Protein AF-A0A2K5W910-F1 (afdb_monomer_lite)

Radius of gyration: 33.18 Å; chains: 1; bounding box: 86×16×109 Å

pLDDT: mean 76.28, std 14.78, range [38.97, 95.81]

InterPro domains:
  IPR027027 GOSR2/Membrin/Bos1 [PIRSF028865] (1-141)
  IPR060290 BOS1/GOSR2/MEM11, N-terminal domain [PF27021] (1-89)

Organism: Macaca fascicularis (NCBI:txid9541)

Structure (mmCIF, N/CA/C/O backbone):
data_AF-A0A2K5W910-F1
#
_entry.id   AF-A0A2K5W910-F1
#
loop_
_atom_site.group_PDB
_atom_site.id
_atom_site.type_symbol
_atom_site.label_atom_id
_atom_site.label_alt_id
_atom_site.label_comp_id
_atom_site.label_asym_id
_atom_site.label_entity_id
_atom_site.label_seq_id
_atom_site.pdbx_PDB_ins_code
_atom_site.Cartn_x
_atom_site.Cartn_y
_atom_site.Cartn_z
_atom_site.occupancy
_atom_site.B_iso_or_equiv
_atom_site.auth_seq_id
_atom_site.auth_comp_id
_atom_site.auth_asym_id
_atom_site.auth_atom_id
_atom_site.pdbx_PDB_model_num
ATOM 1 N N . MET A 1 1 ? -33.870 -5.795 20.622 1.00 41.94 1 MET A N 1
ATOM 2 C CA . MET A 1 1 ? -32.997 -4.698 20.150 1.00 41.94 1 MET A CA 1
ATOM 3 C C . MET A 1 1 ? -31.504 -5.061 20.059 1.00 41.94 1 MET A C 1
ATOM 5 O O . MET A 1 1 ? -30.766 -4.259 19.527 1.00 41.94 1 MET A O 1
ATOM 9 N N . GLY A 1 2 ? -31.031 -6.255 20.460 1.00 49.97 2 GLY A N 1
ATOM 10 C CA . GLY A 1 2 ? -29.587 -6.595 20.445 1.00 49.97 2 GLY A CA 1
ATOM 11 C C . GLY A 1 2 ? -29.021 -7.249 19.171 1.00 49.97 2 GLY A C 1
ATOM 12 O O . GLY A 1 2 ? -27.951 -7.836 19.225 1.00 49.97 2 GLY A O 1
ATOM 13 N N . ARG A 1 3 ? -29.737 -7.229 18.035 1.00 41.47 3 ARG A N 1
ATOM 14 C CA . ARG A 1 3 ? -29.293 -7.877 16.776 1.00 41.47 3 ARG A CA 1
ATOM 15 C C . ARG A 1 3 ? -29.015 -6.907 15.622 1.00 41.47 3 ARG A C 1
ATOM 17 O O . ARG A 1 3 ? -28.680 -7.366 14.537 1.00 41.47 3 ARG A O 1
ATOM 24 N N . LEU A 1 4 ? -29.158 -5.596 15.838 1.00 38.97 4 LEU A N 1
ATOM 25 C CA . LEU A 1 4 ? -28.918 -4.589 14.796 1.00 38.97 4 LEU A CA 1
ATOM 26 C C . LEU A 1 4 ? -27.498 -3.996 14.820 1.00 38.97 4 LEU A C 1
ATOM 28 O O . LEU A 1 4 ? -27.038 -3.549 13.780 1.00 38.97 4 LEU A O 1
ATOM 32 N N . GLU A 1 5 ? -26.774 -4.041 15.942 1.00 51.19 5 GLU A N 1
ATOM 33 C CA . GLU A 1 5 ? -25.420 -3.454 16.027 1.00 51.19 5 GLU A CA 1
ATOM 34 C C . GLU A 1 5 ? -24.320 -4.331 15.409 1.00 51.19 5 GLU A C 1
ATOM 36 O O . GLU A 1 5 ? -23.288 -3.823 14.978 1.00 51.19 5 GLU A O 1
ATOM 41 N N . THR A 1 6 ? -24.523 -5.648 15.311 1.00 51.66 6 THR A N 1
ATOM 42 C CA . THR A 1 6 ? -23.561 -6.560 14.664 1.00 51.66 6 THR A CA 1
ATOM 43 C C . THR A 1 6 ? -23.781 -6.696 13.159 1.00 51.66 6 THR A C 1
ATOM 45 O O . THR A 1 6 ? -22.839 -7.022 12.437 1.00 51.66 6 THR A O 1
ATOM 48 N N . ALA A 1 7 ? -24.995 -6.411 12.678 1.00 48.12 7 ALA A N 1
ATOM 49 C CA . ALA A 1 7 ? -25.348 -6.519 11.265 1.00 48.12 7 ALA A CA 1
ATOM 50 C C . ALA A 1 7 ? -24.586 -5.503 10.393 1.00 48.12 7 ALA A C 1
ATOM 52 O O . ALA A 1 7 ? -24.206 -5.835 9.273 1.00 48.12 7 ALA A O 1
ATOM 53 N N . ASP A 1 8 ? -24.295 -4.313 10.930 1.00 62.50 8 ASP A N 1
ATOM 54 C CA . ASP A 1 8 ? -23.497 -3.285 10.245 1.00 62.50 8 ASP A CA 1
ATOM 55 C C . ASP A 1 8 ? -21.980 -3.555 10.338 1.00 62.50 8 ASP A C 1
ATOM 57 O O . ASP A 1 8 ? -21.206 -3.261 9.434 1.00 62.50 8 ASP A O 1
ATOM 61 N N . LYS A 1 9 ? -21.521 -4.215 11.410 1.00 65.12 9 LYS A N 1
ATOM 62 C CA . LYS A 1 9 ? -20.103 -4.591 11.560 1.00 65.12 9 LYS A CA 1
ATOM 63 C C . LYS A 1 9 ? -19.703 -5.709 10.586 1.00 65.12 9 LYS A C 1
ATOM 65 O O . LYS A 1 9 ? -18.606 -5.672 10.029 1.00 65.12 9 LYS A O 1
ATOM 70 N N . GLN A 1 10 ? -20.589 -6.684 10.357 1.00 67.44 10 GLN A N 1
ATOM 71 C CA . GLN A 1 10 ? -20.355 -7.781 9.409 1.00 67.44 10 GLN A CA 1
ATOM 72 C C . GLN A 1 10 ? -20.394 -7.316 7.948 1.00 67.44 10 GLN A C 1
ATOM 74 O O . GLN A 1 10 ? -19.571 -7.763 7.152 1.00 67.44 10 GLN A O 1
ATOM 79 N N . SER A 1 11 ? -21.305 -6.404 7.591 1.00 76.00 11 SER A N 1
ATOM 80 C CA . SER A 1 11 ? -21.367 -5.839 6.237 1.00 76.00 11 SER A CA 1
ATOM 81 C C . SER A 1 11 ? -20.090 -5.064 5.894 1.00 76.00 11 SER A C 1
ATOM 83 O O . SER A 1 11 ? -19.533 -5.256 4.815 1.00 76.00 11 SER A O 1
ATOM 85 N N . VAL A 1 12 ? -19.566 -4.270 6.834 1.00 79.06 12 VAL A N 1
ATOM 86 C CA . VAL A 1 12 ? -18.310 -3.525 6.655 1.00 79.06 12 VAL A CA 1
ATOM 87 C C . VAL A 1 12 ? -17.120 -4.462 6.438 1.00 79.06 12 VAL A C 1
ATOM 89 O O . VAL A 1 12 ? -16.333 -4.228 5.527 1.00 79.06 12 VAL A O 1
ATOM 92 N N . GLN A 1 13 ? -17.006 -5.551 7.204 1.00 82.44 13 GLN A N 1
ATOM 93 C CA . GLN A 1 13 ? -15.919 -6.526 7.027 1.00 82.44 13 GLN A CA 1
ATOM 94 C C . GLN A 1 13 ? -15.958 -7.218 5.657 1.00 82.44 13 GLN A C 1
ATOM 96 O O . GLN A 1 13 ? -14.913 -7.465 5.058 1.00 82.44 13 GLN A O 1
ATOM 101 N N . ILE A 1 14 ? -17.151 -7.529 5.143 1.00 86.19 14 ILE A N 1
ATOM 102 C CA . ILE A 1 14 ? -17.306 -8.125 3.808 1.00 86.19 14 ILE A CA 1
ATOM 103 C C . ILE A 1 14 ? -16.811 -7.149 2.736 1.00 86.19 14 ILE A C 1
ATOM 105 O O . ILE A 1 14 ? -16.034 -7.543 1.869 1.00 86.19 14 ILE A O 1
ATOM 109 N N . VAL A 1 15 ? -17.201 -5.876 2.839 1.00 85.81 15 VAL A N 1
ATOM 110 C CA . VAL A 1 15 ? -16.770 -4.825 1.907 1.00 85.81 15 VAL A CA 1
ATOM 111 C C . VAL A 1 15 ? -15.258 -4.589 1.992 1.00 85.81 15 VAL A C 1
ATOM 113 O O . VAL A 1 15 ? -14.602 -4.474 0.962 1.00 85.81 15 VAL A O 1
ATOM 116 N N . GLU A 1 16 ? -14.667 -4.573 3.189 1.00 85.81 16 GLU A N 1
ATOM 117 C CA . GLU A 1 16 ? -13.209 -4.462 3.363 1.00 85.81 16 GLU A CA 1
ATOM 118 C C . GLU A 1 16 ? -12.461 -5.612 2.674 1.00 85.81 16 GLU A C 1
ATOM 120 O O . GLU A 1 16 ? -11.475 -5.375 1.974 1.00 85.81 16 GLU A O 1
ATOM 125 N N . ASN A 1 17 ? -12.948 -6.845 2.832 1.00 88.69 17 ASN A N 1
ATOM 126 C CA . ASN A 1 17 ? -12.360 -8.022 2.193 1.00 88.69 17 ASN A CA 1
ATOM 127 C C . ASN A 1 17 ? -12.495 -7.975 0.665 1.00 88.69 17 ASN A C 1
ATOM 129 O O . ASN A 1 17 ? -11.571 -8.364 -0.047 1.00 88.69 17 ASN A O 1
ATOM 133 N N . GLU A 1 18 ? -13.619 -7.476 0.151 1.00 91.31 18 GLU A N 1
ATOM 134 C CA . GLU A 1 18 ? -13.832 -7.292 -1.285 1.00 91.31 18 GLU A CA 1
ATOM 135 C C . GLU A 1 18 ? -12.895 -6.221 -1.864 1.00 91.31 18 GLU A C 1
ATOM 137 O O . GLU A 1 18 ? -12.265 -6.441 -2.903 1.00 91.31 18 GLU A O 1
ATOM 142 N N . ILE A 1 19 ? -12.732 -5.091 -1.166 1.00 90.94 19 ILE A N 1
ATOM 143 C CA . ILE A 1 19 ? -11.785 -4.037 -1.553 1.00 90.94 19 ILE A CA 1
ATOM 144 C C . ILE A 1 19 ? -10.353 -4.581 -1.527 1.00 90.94 19 ILE A C 1
ATOM 146 O O . ILE A 1 19 ? -9.607 -4.348 -2.477 1.00 90.94 19 ILE A O 1
ATOM 150 N N . GLN A 1 20 ? -9.974 -5.343 -0.496 1.00 91.69 20 GLN A N 1
ATOM 151 C CA . GLN A 1 20 ? -8.650 -5.966 -0.416 1.00 91.69 20 GLN A CA 1
ATOM 152 C C . GLN A 1 20 ? -8.413 -6.927 -1.589 1.00 91.69 20 GLN A C 1
ATOM 154 O O . GLN A 1 20 ? -7.401 -6.814 -2.279 1.00 91.69 20 GLN A O 1
ATOM 159 N N . ALA A 1 21 ? -9.374 -7.806 -1.884 1.00 93.88 21 ALA A N 1
ATOM 160 C CA . ALA A 1 21 ? -9.283 -8.727 -3.014 1.00 93.88 21 ALA A CA 1
ATOM 161 C C . ALA A 1 21 ? -9.178 -7.989 -4.360 1.00 93.88 21 ALA A C 1
ATOM 163 O O . ALA A 1 21 ? -8.449 -8.421 -5.256 1.00 93.88 21 ALA A O 1
ATOM 164 N N . SER A 1 22 ? -9.878 -6.862 -4.511 1.00 94.75 22 SER A N 1
ATOM 165 C CA . SER A 1 22 ? -9.782 -6.002 -5.693 1.00 94.75 22 SER A CA 1
ATOM 166 C C . SER A 1 22 ? -8.393 -5.364 -5.821 1.00 94.75 22 SER A C 1
ATOM 168 O O . SER A 1 22 ? -7.790 -5.422 -6.894 1.00 94.75 22 SER A O 1
ATOM 170 N N . ILE A 1 23 ? -7.838 -4.832 -4.725 1.00 92.69 23 ILE A N 1
ATOM 171 C CA . ILE A 1 23 ? -6.473 -4.282 -4.682 1.00 92.69 23 ILE A CA 1
ATOM 172 C C . ILE A 1 23 ? -5.450 -5.349 -5.083 1.00 92.69 23 ILE A C 1
ATOM 174 O O . ILE A 1 23 ? -4.612 -5.088 -5.947 1.00 92.69 23 ILE A O 1
ATOM 178 N N . ASP A 1 24 ? -5.555 -6.563 -4.541 1.00 93.81 24 ASP A N 1
ATOM 179 C CA . ASP A 1 24 ? -4.634 -7.664 -4.842 1.00 93.81 24 ASP A CA 1
ATOM 180 C C . ASP A 1 24 ? -4.712 -8.081 -6.323 1.00 93.81 24 ASP A C 1
ATOM 182 O O . ASP A 1 24 ? -3.690 -8.290 -6.988 1.00 93.81 24 ASP A O 1
ATOM 186 N N . GLN A 1 25 ? -5.925 -8.136 -6.887 1.00 95.81 25 GLN A N 1
ATOM 187 C CA . GLN A 1 25 ? -6.121 -8.386 -8.317 1.00 95.81 25 GLN A CA 1
ATOM 188 C C . GLN A 1 25 ? -5.513 -7.285 -9.186 1.00 95.81 25 GLN A C 1
ATOM 190 O O . GLN A 1 25 ? -4.900 -7.587 -10.216 1.00 95.81 25 GLN A O 1
ATOM 195 N N . ILE A 1 26 ? -5.689 -6.016 -8.807 1.00 93.94 26 ILE A N 1
ATOM 196 C CA . ILE A 1 26 ? -5.087 -4.889 -9.520 1.00 93.94 26 ILE A CA 1
ATOM 197 C C . ILE A 1 26 ? -3.567 -5.020 -9.464 1.00 93.94 26 ILE A C 1
ATOM 199 O O . ILE A 1 26 ? -2.936 -4.949 -10.515 1.00 93.94 26 ILE A O 1
ATOM 203 N N . PHE A 1 27 ? -2.990 -5.301 -8.294 1.00 92.62 27 PHE A N 1
ATOM 204 C CA . PHE A 1 27 ? -1.547 -5.450 -8.108 1.00 92.62 27 PHE A CA 1
ATOM 205 C C . PHE A 1 27 ? -0.958 -6.544 -9.010 1.00 92.62 27 PHE A C 1
ATOM 207 O O . PHE A 1 27 ? 0.005 -6.296 -9.736 1.00 92.62 27 PHE A O 1
ATOM 214 N N . SER A 1 28 ? -1.596 -7.719 -9.058 1.00 94.00 28 SER A N 1
ATOM 215 C CA . SER A 1 28 ? -1.186 -8.827 -9.933 1.00 94.00 28 SER A CA 1
ATOM 216 C C . SER A 1 28 ? -1.224 -8.449 -11.423 1.00 94.00 28 SER A C 1
ATOM 218 O O . SER A 1 28 ? -0.304 -8.755 -12.191 1.00 94.00 28 SER A O 1
ATOM 220 N N . ARG A 1 29 ? -2.267 -7.728 -11.858 1.00 94.12 29 ARG A N 1
ATOM 221 C CA . ARG A 1 29 ? -2.364 -7.224 -13.241 1.00 94.12 29 ARG A CA 1
ATOM 222 C C . ARG A 1 29 ? -1.278 -6.193 -13.539 1.00 94.12 29 ARG A C 1
ATOM 224 O O . ARG A 1 29 ? -0.746 -6.181 -14.647 1.00 94.12 29 ARG A O 1
ATOM 231 N N . LEU A 1 30 ? -0.955 -5.349 -12.566 1.00 92.62 30 LEU A N 1
ATOM 232 C CA . LEU A 1 30 ? 0.030 -4.278 -12.673 1.00 92.62 30 LEU A CA 1
ATOM 233 C C . LEU A 1 30 ? 1.455 -4.827 -12.783 1.00 92.62 30 LEU A C 1
ATOM 235 O O . LEU A 1 30 ? 2.230 -4.355 -13.611 1.00 92.62 30 LEU A O 1
ATOM 239 N N . GLU A 1 31 ? 1.772 -5.882 -12.035 1.00 91.31 31 GLU A N 1
ATOM 240 C CA . GLU A 1 31 ? 3.039 -6.609 -12.143 1.00 91.31 31 GLU A CA 1
ATOM 241 C C . GLU A 1 31 ? 3.209 -7.223 -13.542 1.00 91.31 31 GLU A C 1
ATOM 243 O O . GLU A 1 31 ? 4.245 -7.068 -14.195 1.00 91.31 31 GLU A O 1
ATOM 248 N N . ARG A 1 32 ? 2.144 -7.830 -14.081 1.00 93.12 32 ARG A N 1
ATOM 249 C CA . ARG A 1 32 ? 2.148 -8.324 -15.464 1.00 93.12 32 ARG A CA 1
ATOM 250 C C . ARG A 1 32 ? 2.285 -7.190 -16.486 1.00 93.12 32 ARG A C 1
ATOM 252 O O . ARG A 1 32 ? 2.984 -7.351 -17.489 1.00 93.12 32 ARG A O 1
ATOM 259 N N . LEU A 1 33 ? 1.636 -6.050 -16.248 1.00 92.62 33 LEU A N 1
ATOM 260 C CA . LEU A 1 33 ? 1.711 -4.874 -17.115 1.00 92.62 33 LEU A CA 1
ATOM 261 C C . LEU A 1 33 ? 3.111 -4.245 -17.116 1.00 92.62 33 LEU A C 1
ATOM 263 O O . LEU A 1 33 ? 3.576 -3.821 -18.170 1.00 92.62 33 LEU A O 1
ATOM 267 N N . GLU A 1 34 ? 3.814 -4.236 -15.982 1.00 91.44 34 GLU A N 1
ATOM 268 C CA . GLU A 1 34 ? 5.206 -3.782 -15.893 1.00 91.44 34 GLU A CA 1
ATOM 269 C C . GLU A 1 34 ? 6.127 -4.619 -16.789 1.00 91.44 34 GLU A C 1
ATOM 271 O O . GLU A 1 34 ? 6.938 -4.072 -17.546 1.00 91.44 34 GLU A O 1
ATOM 276 N N . ILE A 1 35 ? 5.959 -5.945 -16.769 1.00 92.44 35 ILE A N 1
ATOM 277 C CA . ILE A 1 35 ? 6.709 -6.847 -17.649 1.00 92.44 35 ILE A CA 1
ATOM 278 C C . ILE A 1 35 ? 6.427 -6.503 -19.113 1.00 92.44 35 ILE A C 1
ATOM 280 O O . ILE A 1 35 ? 7.370 -6.355 -19.891 1.00 92.44 35 ILE A O 1
ATOM 284 N N . LEU A 1 36 ? 5.160 -6.330 -19.499 1.00 91.25 36 LEU A N 1
ATOM 285 C CA . LEU A 1 36 ? 4.784 -5.983 -20.874 1.00 91.25 36 LEU A CA 1
ATOM 286 C C . LEU A 1 36 ? 5.318 -4.607 -21.297 1.00 91.25 36 LEU A C 1
ATOM 288 O O . LEU A 1 36 ? 5.859 -4.478 -22.392 1.00 91.25 36 LEU A O 1
ATOM 292 N N . SER A 1 37 ? 5.260 -3.608 -20.414 1.00 90.19 37 SER A N 1
ATOM 293 C CA . SER A 1 37 ? 5.798 -2.266 -20.663 1.00 90.19 37 SER A CA 1
ATOM 294 C C . SER A 1 37 ? 7.302 -2.300 -20.956 1.00 90.19 37 SER A C 1
ATOM 296 O O . SER A 1 37 ? 7.784 -1.583 -21.834 1.00 90.19 37 SER A O 1
ATOM 298 N N . SER A 1 38 ? 8.054 -3.196 -20.308 1.00 85.81 38 SER A N 1
ATOM 299 C CA . SER A 1 38 ? 9.487 -3.372 -20.586 1.00 85.81 38 SER A CA 1
ATOM 300 C C . SER A 1 38 ? 9.787 -3.917 -21.992 1.00 85.81 38 SER A C 1
ATOM 302 O O . SER A 1 38 ? 10.888 -3.703 -22.509 1.00 85.81 38 SER A O 1
ATOM 304 N N . LYS A 1 39 ? 8.815 -4.602 -22.611 1.00 90.81 39 LYS A N 1
ATOM 305 C CA . LYS A 1 39 ? 8.912 -5.195 -23.953 1.00 90.81 39 LYS A CA 1
ATOM 306 C C . LYS A 1 39 ? 8.500 -4.230 -25.067 1.00 90.81 39 LYS A C 1
ATOM 308 O O . LYS A 1 39 ? 8.651 -4.575 -26.236 1.00 90.81 39 LYS A O 1
ATOM 313 N N . GLU A 1 40 ? 7.994 -3.043 -24.738 1.00 84.81 40 GLU A N 1
ATOM 314 C CA . GLU A 1 40 ? 7.602 -2.059 -25.745 1.00 84.81 40 GLU A CA 1
ATOM 315 C C . GLU A 1 40 ? 8.801 -1.446 -26.490 1.00 84.81 40 GLU A C 1
ATOM 317 O O . GLU A 1 40 ? 9.905 -1.331 -25.938 1.00 84.81 40 GLU A O 1
ATOM 322 N N . PRO A 1 41 ? 8.594 -0.994 -27.743 1.00 85.31 41 PRO A N 1
ATOM 323 C CA . PRO A 1 41 ? 9.626 -0.302 -28.498 1.00 85.31 41 PRO A CA 1
ATOM 324 C C . PRO A 1 41 ? 10.064 1.001 -27.794 1.00 85.31 41 PRO A C 1
ATOM 326 O O . PRO A 1 41 ? 9.266 1.639 -27.097 1.00 85.31 41 PRO A O 1
ATOM 329 N N . PRO A 1 42 ? 11.329 1.438 -27.970 1.00 81.50 42 PRO A N 1
ATOM 330 C CA . PRO A 1 42 ? 11.934 2.511 -27.172 1.00 81.50 42 PRO A CA 1
ATOM 331 C C . PRO A 1 42 ? 11.160 3.835 -27.161 1.00 81.50 42 PRO A C 1
ATOM 333 O O . PRO A 1 42 ? 11.183 4.542 -26.159 1.00 81.50 42 PRO A O 1
ATOM 336 N N . ASN A 1 43 ? 10.464 4.141 -28.255 1.00 88.25 43 ASN A N 1
ATOM 337 C CA . ASN A 1 43 ? 9.665 5.349 -28.451 1.00 88.25 43 ASN A CA 1
ATOM 338 C C . ASN A 1 43 ? 8.378 5.402 -27.606 1.00 88.25 43 ASN A C 1
ATOM 340 O O . ASN A 1 43 ? 7.923 6.495 -27.285 1.00 88.25 43 ASN A O 1
ATOM 344 N N . LYS A 1 44 ? 7.792 4.256 -27.233 1.00 88.94 44 LYS A N 1
ATOM 345 C CA . LYS A 1 44 ? 6.563 4.181 -26.412 1.00 88.94 44 LYS A CA 1
ATOM 346 C C . LYS A 1 44 ? 6.831 3.752 -24.972 1.00 88.94 44 LYS A C 1
ATOM 348 O O . LYS A 1 44 ? 6.149 4.197 -24.049 1.00 88.94 44 LYS A O 1
ATOM 353 N N . ARG A 1 45 ? 7.912 2.994 -24.774 1.00 91.00 45 ARG A N 1
ATOM 354 C CA . ARG A 1 45 ? 8.330 2.424 -23.491 1.00 91.00 45 ARG A CA 1
ATOM 355 C C . ARG A 1 45 ? 8.399 3.433 -22.345 1.00 91.00 45 ARG A C 1
ATOM 357 O O . ARG A 1 45 ? 8.005 3.102 -21.233 1.00 91.00 45 ARG A O 1
ATOM 364 N N . GLN A 1 46 ? 8.878 4.656 -22.584 1.00 89.25 46 GLN A N 1
ATOM 365 C CA . GLN A 1 46 ? 8.966 5.659 -21.516 1.00 89.25 46 GLN A CA 1
ATOM 366 C C . GLN A 1 46 ? 7.589 6.143 -21.044 1.00 89.25 46 GLN A C 1
ATOM 368 O O . GLN A 1 46 ? 7.373 6.280 -19.843 1.00 89.25 46 GLN A O 1
ATOM 373 N N . ASN A 1 47 ? 6.642 6.346 -21.963 1.00 91.56 47 ASN A N 1
ATOM 374 C CA . ASN A 1 47 ? 5.278 6.728 -21.605 1.00 91.56 47 ASN A CA 1
ATOM 375 C C . ASN A 1 47 ? 4.542 5.576 -20.903 1.00 91.56 47 ASN A C 1
ATOM 377 O O . ASN A 1 47 ? 3.911 5.798 -19.873 1.00 91.56 47 ASN A O 1
ATOM 381 N N . ALA A 1 48 ? 4.683 4.346 -21.409 1.00 90.69 48 ALA A N 1
ATOM 382 C CA . ALA A 1 48 ? 4.108 3.161 -20.777 1.00 90.69 48 ALA A CA 1
ATOM 383 C C . ALA A 1 48 ? 4.621 2.980 -19.341 1.00 90.69 48 ALA A C 1
ATOM 385 O O . ALA A 1 48 ? 3.825 2.771 -18.428 1.00 90.69 48 ALA A O 1
ATOM 386 N N . LYS A 1 49 ? 5.932 3.148 -19.126 1.00 90.44 49 LYS A N 1
ATOM 387 C CA . LYS A 1 49 ? 6.538 3.055 -17.797 1.00 90.44 49 LYS A CA 1
ATOM 388 C C . LYS A 1 49 ? 6.012 4.128 -16.842 1.00 90.44 49 LYS A C 1
ATOM 390 O O . LYS A 1 49 ? 5.630 3.788 -15.732 1.00 90.44 49 LYS A O 1
ATOM 395 N N . LEU A 1 50 ? 5.904 5.382 -17.289 1.00 92.31 50 LEU A N 1
ATOM 396 C CA . LEU A 1 50 ? 5.346 6.465 -16.471 1.00 92.31 50 LEU A CA 1
ATOM 397 C C . LEU A 1 50 ? 3.911 6.159 -16.011 1.00 92.31 50 LEU A C 1
ATOM 399 O O . LEU A 1 50 ? 3.567 6.390 -14.858 1.00 92.31 50 LEU A O 1
ATOM 403 N N . ARG A 1 51 ? 3.072 5.609 -16.899 1.00 93.44 51 ARG A N 1
ATOM 404 C CA . ARG A 1 51 ? 1.688 5.241 -16.555 1.00 93.44 51 ARG A CA 1
ATOM 405 C C . ARG A 1 51 ? 1.630 4.056 -15.593 1.00 93.44 51 ARG A C 1
ATOM 407 O O . ARG A 1 51 ? 0.790 4.052 -14.701 1.00 93.44 51 ARG A O 1
ATOM 414 N N . VAL A 1 52 ? 2.517 3.073 -15.756 1.00 93.75 52 VAL A N 1
ATOM 415 C CA . VAL A 1 52 ? 2.658 1.956 -14.810 1.00 93.75 52 VAL A CA 1
ATOM 416 C C . VAL A 1 52 ? 3.094 2.467 -13.438 1.00 93.75 52 VAL A C 1
ATOM 418 O O . VAL A 1 52 ? 2.501 2.075 -12.439 1.00 93.75 52 VAL A O 1
ATOM 421 N N . ASP A 1 53 ? 4.074 3.367 -13.382 1.00 91.94 53 ASP A N 1
ATOM 422 C CA . ASP A 1 53 ? 4.568 3.939 -12.129 1.00 91.94 53 A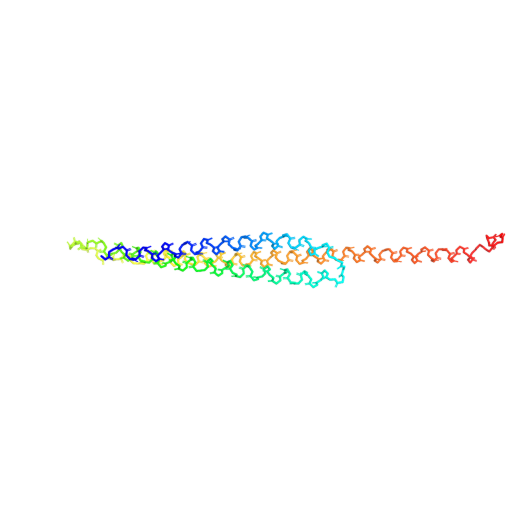SP A CA 1
ATOM 423 C C . ASP A 1 53 ? 3.483 4.778 -11.424 1.00 91.94 53 ASP A C 1
ATOM 425 O O . ASP A 1 53 ? 3.304 4.644 -10.215 1.00 91.94 53 ASP A O 1
ATOM 429 N N . GLN A 1 54 ? 2.679 5.547 -12.170 1.00 92.88 54 GLN A N 1
ATOM 430 C CA . GLN A 1 54 ? 1.516 6.250 -11.611 1.00 92.88 54 GLN A CA 1
ATOM 431 C C . GLN A 1 54 ? 0.496 5.276 -11.010 1.00 92.88 54 GLN A C 1
ATOM 433 O O . GLN A 1 54 ? 0.067 5.448 -9.874 1.00 92.88 54 GLN A O 1
ATOM 438 N N . LEU A 1 55 ? 0.138 4.218 -11.743 1.00 92.81 55 LEU A N 1
ATOM 439 C CA . LEU A 1 55 ? -0.817 3.229 -11.243 1.00 92.81 55 LEU A CA 1
ATOM 440 C C . LEU A 1 55 ? -0.291 2.509 -9.992 1.00 92.81 55 LEU A C 1
ATOM 442 O O . LEU A 1 55 ? -1.074 2.193 -9.100 1.00 92.81 55 LEU A O 1
ATOM 446 N N . LYS A 1 56 ? 1.024 2.264 -9.889 1.00 91.88 56 LYS A N 1
ATOM 447 C CA . LYS A 1 56 ? 1.634 1.713 -8.666 1.00 91.88 56 LYS A CA 1
ATOM 448 C C . LYS A 1 56 ? 1.437 2.633 -7.474 1.00 91.88 56 LYS A C 1
ATOM 450 O O . LYS A 1 56 ? 1.066 2.154 -6.406 1.00 91.88 56 LYS A O 1
ATOM 455 N N . TYR A 1 57 ? 1.682 3.924 -7.670 1.00 92.81 57 TYR A N 1
ATOM 456 C CA . TYR A 1 57 ? 1.491 4.927 -6.632 1.00 92.81 57 TYR A CA 1
ATOM 457 C C . TYR A 1 57 ? 0.034 4.958 -6.152 1.00 92.81 57 TYR A C 1
ATOM 459 O O . TYR A 1 57 ? -0.225 4.861 -4.953 1.00 92.81 57 TYR A O 1
ATOM 467 N N . ASP A 1 58 ? -0.921 4.992 -7.083 1.00 92.25 58 ASP A N 1
ATOM 468 C CA . ASP A 1 58 ? -2.348 5.046 -6.755 1.00 92.25 58 ASP A CA 1
ATOM 469 C C . ASP A 1 58 ? -2.793 3.806 -5.959 1.00 92.25 58 ASP A C 1
ATOM 471 O O . ASP A 1 58 ? -3.483 3.920 -4.945 1.00 92.25 58 ASP A O 1
ATOM 475 N N . VAL A 1 59 ? -2.350 2.610 -6.364 1.00 92.31 59 VAL A N 1
ATOM 476 C CA . VAL A 1 59 ? -2.680 1.350 -5.676 1.00 92.31 59 VAL A CA 1
ATOM 477 C C . VAL A 1 59 ? -2.054 1.283 -4.282 1.00 92.31 59 VAL A C 1
ATOM 479 O O . VAL A 1 59 ? -2.721 0.874 -3.332 1.00 92.31 59 VAL A O 1
ATOM 482 N N . GLN A 1 60 ? -0.807 1.735 -4.122 1.00 91.88 60 GLN A N 1
ATOM 483 C CA . GLN A 1 60 ? -0.172 1.851 -2.804 1.00 91.88 60 GLN A CA 1
ATOM 484 C C . GLN A 1 60 ? -0.930 2.822 -1.891 1.00 91.88 60 GLN A C 1
ATOM 486 O O . GLN A 1 60 ? -1.089 2.563 -0.691 1.00 91.88 60 GLN A O 1
ATOM 491 N N . HIS A 1 61 ? -1.439 3.920 -2.453 1.00 90.88 61 HIS A N 1
ATOM 492 C CA . HIS A 1 61 ? -2.222 4.891 -1.704 1.00 90.88 61 HIS A CA 1
ATOM 493 C C . HIS A 1 61 ? -3.578 4.315 -1.273 1.00 90.88 61 HIS A C 1
ATOM 495 O O . HIS A 1 61 ? -3.958 4.450 -0.109 1.00 90.88 61 HIS A O 1
ATOM 501 N N . LEU A 1 62 ? -4.262 3.585 -2.160 1.00 87.81 62 LEU A N 1
ATOM 502 C CA . LEU A 1 62 ? -5.495 2.860 -1.832 1.00 87.81 62 LEU A CA 1
ATOM 503 C C . LEU A 1 62 ? -5.276 1.820 -0.727 1.00 87.81 62 LEU A C 1
ATOM 505 O O . LEU A 1 62 ? -6.079 1.730 0.202 1.00 87.81 62 LEU A O 1
ATOM 509 N N . GLN A 1 63 ? -4.170 1.078 -0.779 1.00 89.88 63 GLN A N 1
ATOM 510 C CA . GLN A 1 63 ? -3.850 0.077 0.236 1.00 89.88 63 GLN A CA 1
ATOM 511 C C . GLN A 1 63 ? -3.566 0.711 1.603 1.00 89.88 63 GLN A C 1
ATOM 513 O O . GLN A 1 63 ? -4.044 0.229 2.631 1.00 89.88 63 GLN A O 1
ATOM 518 N N . THR A 1 64 ? -2.861 1.843 1.620 1.00 86.00 64 THR A N 1
ATOM 519 C CA . THR A 1 64 ? -2.652 2.632 2.842 1.00 86.00 64 THR A CA 1
ATOM 520 C C . THR A 1 64 ? -3.972 3.181 3.392 1.00 86.00 64 THR A C 1
ATOM 522 O O . THR A 1 64 ? -4.222 3.109 4.596 1.00 86.00 64 THR A O 1
ATOM 525 N N . ALA A 1 65 ? -4.852 3.689 2.525 1.00 81.75 65 ALA A N 1
ATOM 526 C CA . ALA A 1 65 ? -6.161 4.200 2.921 1.00 81.75 65 ALA A CA 1
ATOM 527 C C . ALA A 1 65 ? -7.046 3.107 3.547 1.00 81.75 65 ALA A C 1
ATOM 529 O O . ALA A 1 65 ? -7.645 3.341 4.601 1.00 81.75 65 ALA A O 1
ATOM 530 N N . LEU A 1 66 ? -7.073 1.905 2.957 1.00 85.06 66 LEU A N 1
ATOM 531 C CA . LEU A 1 66 ? -7.792 0.753 3.506 1.00 85.06 66 LEU A CA 1
ATOM 532 C C . LEU A 1 66 ? -7.239 0.349 4.880 1.00 85.06 66 LEU A C 1
ATOM 534 O O . LEU A 1 66 ? -8.005 0.189 5.829 1.00 85.06 66 LEU A O 1
ATOM 538 N N . ARG A 1 67 ? -5.911 0.271 5.022 1.00 85.81 67 ARG A N 1
ATOM 539 C CA . ARG A 1 67 ? -5.259 -0.055 6.300 1.00 85.81 67 ARG A CA 1
ATOM 540 C C . ARG A 1 67 ? -5.597 0.958 7.396 1.00 85.81 67 ARG A C 1
ATOM 542 O O . ARG A 1 67 ? -5.898 0.576 8.525 1.00 85.81 67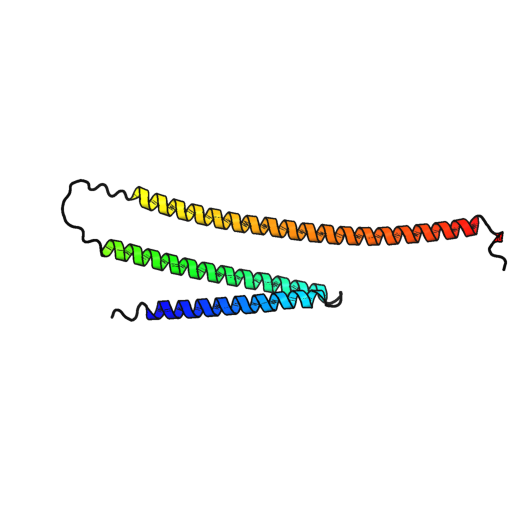 ARG A O 1
ATOM 549 N N . ASN A 1 68 ? -5.611 2.247 7.062 1.00 82.25 68 ASN A N 1
ATOM 550 C CA . ASN A 1 68 ? -6.007 3.308 7.989 1.00 82.25 68 ASN A CA 1
ATOM 551 C C . ASN A 1 68 ? -7.477 3.194 8.408 1.00 82.25 68 ASN A C 1
ATOM 553 O O . ASN A 1 68 ? -7.814 3.424 9.573 1.00 82.25 68 ASN A O 1
ATOM 557 N N . PHE A 1 69 ? -8.359 2.831 7.477 1.00 83.31 69 PHE A N 1
ATOM 558 C CA . PHE A 1 69 ? -9.769 2.605 7.774 1.00 83.31 69 PHE A CA 1
ATOM 559 C C . PHE A 1 69 ? -9.957 1.423 8.737 1.00 83.31 69 PHE A C 1
ATOM 561 O O . PHE A 1 69 ? -10.588 1.589 9.785 1.00 83.31 69 PHE A O 1
ATOM 568 N N . GLN A 1 70 ? -9.319 0.286 8.445 1.00 84.31 70 GLN A N 1
ATOM 569 C CA . GLN A 1 70 ? -9.314 -0.901 9.305 1.00 84.31 70 GLN A CA 1
ATOM 570 C C . GLN A 1 70 ? -8.772 -0.576 10.701 1.00 84.31 70 GLN A C 1
ATOM 572 O O . GLN A 1 70 ? -9.369 -0.955 11.710 1.00 84.31 70 GLN A O 1
ATOM 577 N N . HIS A 1 71 ? -7.680 0.190 10.786 1.00 81.75 71 HIS A N 1
ATOM 578 C CA . HIS A 1 71 ? -7.108 0.581 12.070 1.00 81.75 71 HIS A CA 1
ATOM 579 C C . HIS A 1 71 ? -8.076 1.440 12.895 1.00 81.75 71 HIS A C 1
ATOM 581 O O . HIS A 1 71 ? -8.312 1.136 14.066 1.00 81.75 71 HIS A O 1
ATOM 587 N N . ARG A 1 72 ? -8.705 2.458 12.290 1.00 78.94 72 ARG A N 1
ATOM 588 C CA . ARG A 1 72 ? -9.722 3.290 12.963 1.00 78.94 72 ARG A CA 1
ATOM 589 C C . ARG A 1 72 ? -10.930 2.469 13.412 1.00 78.94 72 ARG A C 1
ATOM 591 O O . ARG A 1 72 ? -11.472 2.729 14.485 1.00 78.94 72 ARG A O 1
ATOM 598 N N . ARG A 1 73 ? -11.352 1.482 12.615 1.00 83.19 73 ARG A N 1
ATOM 599 C CA . ARG A 1 73 ? -12.431 0.548 12.969 1.00 83.19 73 ARG A CA 1
ATOM 600 C C . ARG A 1 73 ? -12.058 -0.266 14.209 1.00 83.19 73 ARG A C 1
ATOM 602 O O . ARG A 1 73 ? -12.806 -0.250 15.181 1.00 83.19 73 ARG A O 1
ATOM 609 N N . HIS A 1 74 ? -10.882 -0.890 14.216 1.00 79.88 74 HIS A N 1
ATOM 610 C CA . HIS A 1 74 ? -10.396 -1.667 15.357 1.00 79.88 74 HIS A CA 1
ATOM 611 C C . HIS A 1 74 ? -10.182 -0.821 16.614 1.00 79.88 74 HIS A C 1
ATOM 613 O O . HIS A 1 74 ? -10.513 -1.276 17.706 1.00 79.88 74 HIS A O 1
ATOM 619 N N . ALA A 1 75 ? -9.683 0.409 16.475 1.00 79.50 75 ALA A N 1
ATOM 620 C CA . ALA A 1 75 ? -9.521 1.329 17.598 1.00 79.50 75 ALA A CA 1
ATOM 621 C C . ALA A 1 75 ? -10.874 1.669 18.246 1.00 79.50 75 ALA A C 1
ATOM 623 O O . ALA A 1 75 ? -10.997 1.623 19.468 1.00 79.50 75 ALA A O 1
ATOM 624 N N . ARG A 1 76 ? -11.914 1.923 17.437 1.00 80.62 76 ARG A N 1
ATOM 625 C CA . ARG A 1 76 ? -13.283 2.122 17.942 1.00 80.62 76 ARG A CA 1
ATOM 626 C C . ARG A 1 76 ? -13.835 0.871 18.624 1.00 80.62 76 ARG A C 1
ATOM 628 O O . ARG A 1 76 ? -14.360 0.972 19.724 1.00 80.62 76 ARG A O 1
ATOM 635 N N . GLU A 1 77 ? -13.650 -0.310 18.035 1.00 80.94 77 GLU A N 1
ATOM 636 C CA . GLU A 1 77 ? -14.077 -1.579 18.652 1.00 80.94 77 GLU A CA 1
ATOM 637 C C . GLU A 1 77 ? -13.349 -1.888 19.968 1.00 80.94 77 GLU A C 1
ATOM 639 O O . GLU A 1 77 ? -13.904 -2.542 20.850 1.00 80.94 77 GLU A O 1
ATOM 644 N N . GLN A 1 78 ? -12.087 -1.481 20.104 1.00 78.12 78 GLN A N 1
ATOM 645 C CA . GLN A 1 78 ? -11.344 -1.611 21.357 1.00 78.12 78 GLN A CA 1
ATOM 646 C C . GLN A 1 78 ? -11.861 -0.631 22.410 1.00 78.12 78 GLN A C 1
ATOM 648 O O . GLN A 1 78 ? -12.052 -1.035 23.551 1.00 78.12 78 GLN A O 1
ATOM 653 N N . GLN A 1 79 ? -12.146 0.617 22.029 1.00 77.75 79 GLN A N 1
ATOM 654 C CA . GLN A 1 79 ? -12.741 1.608 22.931 1.00 77.75 79 GLN A CA 1
ATOM 655 C C . GLN A 1 79 ? -14.137 1.192 23.406 1.00 77.75 79 GLN A C 1
ATOM 657 O O . GLN A 1 79 ? -14.437 1.319 24.590 1.00 77.75 79 GLN A O 1
ATOM 662 N N . GLU A 1 80 ? -14.979 0.666 22.512 1.00 78.88 80 GLU A N 1
ATOM 663 C CA . GLU A 1 80 ? -16.300 0.133 22.866 1.00 78.88 80 GLU A CA 1
ATOM 664 C C . GLU A 1 80 ? -16.183 -1.035 23.847 1.00 78.88 80 GLU A C 1
ATOM 666 O O . GLU A 1 80 ? -16.829 -1.009 24.891 1.00 78.88 80 GLU A O 1
ATOM 671 N N . ARG A 1 81 ? -15.293 -2.001 23.583 1.00 78.88 81 ARG A N 1
ATOM 672 C CA . ARG A 1 81 ? -15.052 -3.121 24.507 1.00 78.88 81 ARG A CA 1
ATOM 673 C C . ARG A 1 81 ? -14.532 -2.668 25.865 1.00 78.88 81 ARG A C 1
ATOM 675 O O . ARG A 1 81 ? -15.050 -3.108 26.881 1.00 78.88 81 ARG A O 1
ATOM 682 N N . GLN A 1 82 ? -13.561 -1.757 25.899 1.00 76.94 82 GLN A N 1
ATOM 683 C CA . GLN A 1 82 ? -13.057 -1.195 27.157 1.00 76.94 82 GLN A CA 1
ATOM 684 C C . GLN A 1 82 ? -14.167 -0.482 27.932 1.00 76.94 82 GLN A C 1
ATOM 686 O O . GLN A 1 82 ? -14.266 -0.608 29.151 1.00 76.94 82 GLN A O 1
ATOM 691 N N . ARG A 1 83 ? -15.036 0.250 27.228 1.00 79.19 83 ARG A N 1
ATOM 692 C CA . ARG A 1 83 ? -16.190 0.911 27.836 1.00 79.19 83 ARG A CA 1
ATOM 693 C C . ARG A 1 83 ? -17.175 -0.106 28.416 1.00 79.19 83 ARG A C 1
ATOM 695 O O . ARG A 1 83 ? -17.635 0.089 29.537 1.00 79.19 83 ARG A O 1
ATOM 702 N N . GLU A 1 84 ? -17.489 -1.171 27.685 1.00 76.00 84 GLU A N 1
ATOM 703 C CA . GLU A 1 84 ? -18.355 -2.259 28.155 1.00 76.00 84 GLU A CA 1
ATOM 704 C C . GLU A 1 84 ? -17.757 -2.993 29.363 1.00 76.00 84 GLU A C 1
ATOM 706 O O . GLU A 1 84 ? -18.468 -3.242 30.334 1.00 76.00 84 GLU A O 1
ATOM 711 N N . GLU A 1 85 ? -16.451 -3.265 29.365 1.00 76.31 85 GLU A N 1
ATOM 712 C CA . GLU A 1 85 ? -15.747 -3.873 30.500 1.00 76.31 85 GLU A CA 1
ATOM 713 C C . GLU A 1 85 ? -15.843 -2.996 31.756 1.00 76.31 85 GLU A C 1
ATOM 715 O O . GLU A 1 85 ? -16.198 -3.490 32.830 1.00 76.31 85 GLU A O 1
ATOM 720 N N . LEU A 1 86 ? -15.625 -1.683 31.620 1.00 69.44 86 LEU A N 1
ATOM 721 C CA . LEU A 1 86 ? -15.774 -0.720 32.717 1.00 69.44 86 LEU A CA 1
ATOM 722 C C . LEU A 1 86 ? -17.219 -0.620 33.226 1.00 69.44 86 LEU A C 1
ATOM 724 O O . LEU A 1 86 ? -17.427 -0.466 34.427 1.00 69.44 86 LEU A O 1
ATOM 728 N N . LEU A 1 87 ? -18.208 -0.724 32.334 1.00 65.31 87 LEU A N 1
ATOM 729 C CA . LEU A 1 87 ? -19.635 -0.712 32.682 1.00 65.31 87 LEU A CA 1
ATOM 730 C C . LEU A 1 87 ? -20.098 -2.028 33.332 1.00 65.31 87 LEU A C 1
ATOM 732 O O . LEU A 1 87 ? -21.005 -2.008 34.160 1.00 65.31 87 LEU A O 1
ATOM 736 N N . SER A 1 88 ? -19.486 -3.163 32.979 1.00 64.31 88 SER A N 1
ATOM 737 C CA . SER A 1 88 ? -19.809 -4.489 33.530 1.00 64.31 88 SER A CA 1
ATOM 738 C C . SER A 1 88 ? -19.221 -4.734 34.925 1.00 64.31 88 SER A C 1
ATOM 740 O O . SER A 1 88 ? -19.697 -5.598 35.667 1.00 64.31 88 SER A O 1
ATOM 742 N N . ARG A 1 89 ? -18.199 -3.959 35.312 1.00 57.81 89 ARG A N 1
ATOM 743 C CA . ARG A 1 89 ? -17.593 -4.031 36.640 1.00 57.81 89 ARG A CA 1
ATOM 744 C C . ARG A 1 89 ? -18.569 -3.446 37.664 1.00 57.81 89 ARG A C 1
ATOM 746 O O . ARG A 1 89 ? -18.681 -2.236 37.824 1.00 57.81 89 ARG A O 1
ATOM 753 N N . THR A 1 90 ? -19.287 -4.318 38.371 1.00 49.72 90 THR A N 1
ATOM 754 C CA . THR A 1 90 ? -20.141 -3.919 39.498 1.00 49.72 90 THR A CA 1
ATOM 755 C C . THR A 1 90 ? -19.243 -3.354 40.601 1.00 49.72 90 THR A C 1
ATOM 757 O O . THR A 1 90 ? -18.506 -4.100 41.243 1.00 49.72 90 THR A O 1
ATOM 760 N N . PHE A 1 91 ? -19.260 -2.034 40.799 1.00 48.84 91 PHE A N 1
ATOM 761 C CA . PHE A 1 91 ? -18.578 -1.383 41.916 1.00 48.84 91 PHE A CA 1
ATOM 762 C C . PHE A 1 91 ? -19.291 -1.765 43.218 1.00 48.84 91 PHE A C 1
ATOM 764 O O . PHE A 1 91 ? -20.362 -1.247 43.529 1.00 48.84 91 PHE A O 1
ATOM 771 N N . THR A 1 92 ? -18.715 -2.705 43.965 1.00 48.44 92 THR A N 1
ATOM 772 C CA . THR A 1 92 ? -19.161 -3.045 45.318 1.00 48.44 92 THR A CA 1
ATOM 773 C C . THR A 1 92 ? -18.547 -2.055 46.306 1.00 48.44 92 THR A C 1
ATOM 775 O O . THR A 1 92 ? -17.347 -1.794 46.264 1.00 48.44 92 THR A O 1
ATOM 778 N N . THR A 1 93 ? -19.371 -1.478 47.176 1.00 48.72 93 THR A N 1
ATOM 779 C CA . THR A 1 93 ? -18.968 -0.493 48.185 1.00 48.72 93 THR A CA 1
ATOM 780 C C . THR A 1 93 ? -18.052 -1.100 49.258 1.00 48.72 93 THR A C 1
ATOM 782 O O . THR A 1 93 ? -18.377 -2.144 49.816 1.00 48.72 93 THR A O 1
ATOM 785 N N . ASN A 1 94 ? -16.993 -0.339 49.573 1.00 52.78 94 ASN A N 1
ATOM 786 C CA . ASN A 1 94 ? -16.004 -0.454 50.658 1.00 52.78 94 ASN A CA 1
ATOM 787 C C . ASN A 1 94 ? -14.806 -1.386 50.411 1.00 52.78 94 ASN A C 1
ATOM 789 O O . ASN A 1 94 ? -14.921 -2.591 50.561 1.00 52.78 94 ASN A O 1
ATOM 793 N N . ASP A 1 95 ? -13.647 -0.790 50.114 1.00 43.06 95 ASP A N 1
ATOM 794 C CA . ASP A 1 95 ? -12.475 -0.860 50.997 1.00 43.06 95 ASP A CA 1
ATOM 795 C C . ASP A 1 95 ? -11.572 0.359 50.734 1.00 43.06 95 ASP A C 1
ATOM 797 O O . ASP A 1 95 ? -11.507 0.892 49.628 1.00 43.06 95 ASP A O 1
ATOM 801 N N . SER A 1 96 ? -10.969 0.872 51.801 1.00 50.31 96 SER A N 1
ATOM 802 C CA . SER A 1 96 ? -10.455 2.235 51.999 1.00 50.31 96 SER A CA 1
ATOM 803 C C . SER A 1 96 ? -9.192 2.644 51.219 1.00 50.31 96 SER A C 1
ATOM 805 O O . SER A 1 96 ? -8.544 3.612 51.6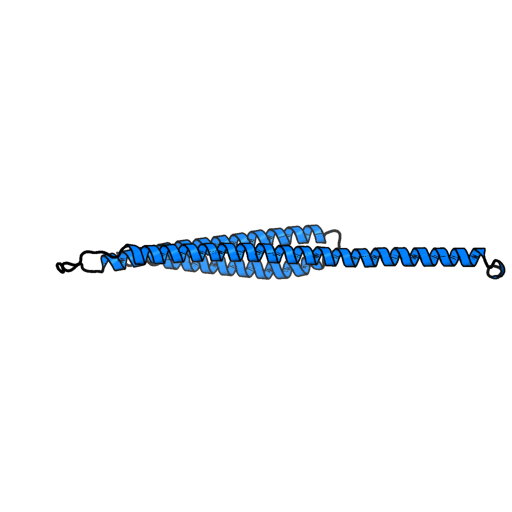03 1.00 50.31 96 SER A O 1
ATOM 807 N N . ASP A 1 97 ? -8.868 1.980 50.111 1.00 48.97 97 ASP A N 1
ATOM 808 C CA . ASP A 1 97 ? -7.705 2.284 49.262 1.00 48.97 97 ASP A CA 1
ATOM 809 C C . ASP A 1 97 ? -8.139 2.809 47.887 1.00 48.97 97 ASP A C 1
ATOM 811 O O . ASP A 1 97 ? -7.831 2.260 46.829 1.00 48.97 97 ASP A O 1
ATOM 815 N N . THR A 1 98 ? -8.882 3.918 47.887 1.00 51.59 98 THR A N 1
ATOM 816 C CA . THR A 1 98 ? -9.283 4.625 46.662 1.00 51.59 98 THR A CA 1
ATOM 817 C C . THR A 1 98 ? -8.119 5.445 46.093 1.00 51.59 98 THR A C 1
ATOM 819 O O . THR A 1 98 ? -8.208 6.660 45.931 1.00 51.59 98 THR A O 1
ATOM 822 N N . THR A 1 99 ? -7.008 4.797 45.760 1.00 51.28 99 THR A N 1
ATOM 823 C CA . THR A 1 99 ? -6.052 5.322 44.784 1.00 51.28 99 THR A CA 1
ATOM 824 C C . THR A 1 99 ? -6.277 4.546 43.501 1.00 51.28 99 THR A C 1
ATOM 826 O O . THR A 1 99 ? -5.734 3.473 43.283 1.00 51.28 99 THR A O 1
ATOM 829 N N . ILE A 1 100 ? -7.149 5.068 42.639 1.00 56.66 100 ILE A N 1
ATOM 830 C CA . ILE A 1 100 ? -7.272 4.563 41.270 1.00 56.66 100 ILE A CA 1
ATOM 831 C C . ILE A 1 100 ? -5.887 4.766 40.630 1.00 56.66 100 ILE A C 1
ATOM 833 O O . ILE A 1 100 ? -5.515 5.927 40.426 1.00 56.66 100 ILE A O 1
ATOM 837 N N . PRO A 1 101 ? -5.101 3.719 40.302 1.00 57.91 101 PRO A N 1
ATOM 838 C CA . PRO A 1 101 ? -3.824 3.897 39.629 1.00 57.91 101 PRO A CA 1
ATOM 839 C C . PRO A 1 101 ? -4.135 4.103 38.143 1.00 57.91 101 PRO A C 1
ATOM 841 O O . PRO A 1 101 ? -3.947 3.237 37.295 1.00 57.91 101 PRO A O 1
ATOM 844 N N . MET A 1 102 ? -4.729 5.256 37.837 1.00 56.06 102 MET A N 1
ATOM 845 C CA . MET A 1 102 ? -5.132 5.657 36.490 1.00 56.06 102 MET A CA 1
ATOM 846 C C . MET A 1 102 ? -3.910 5.933 35.599 1.00 56.06 102 MET A C 1
ATOM 848 O O . MET A 1 102 ? -4.009 5.892 34.377 1.00 56.06 102 MET A O 1
ATOM 852 N N . ASP A 1 103 ? -2.750 6.168 36.212 1.00 58.16 103 ASP A N 1
ATOM 853 C CA . ASP A 1 103 ? -1.531 6.600 35.535 1.00 58.16 103 ASP A CA 1
ATOM 854 C C . ASP A 1 103 ? -0.831 5.460 34.773 1.00 58.16 103 ASP A C 1
ATOM 856 O O . ASP A 1 103 ? -0.448 5.634 33.621 1.00 58.16 103 ASP A O 1
ATOM 860 N N . GLU A 1 104 ? -0.746 4.252 35.337 1.00 64.12 104 GLU A N 1
ATOM 861 C CA . GLU A 1 104 ? 0.037 3.155 34.740 1.00 64.12 104 GLU A CA 1
ATOM 862 C C . GLU A 1 104 ? -0.578 2.627 33.430 1.00 64.12 104 GLU A C 1
ATOM 864 O O . GLU A 1 104 ? 0.119 2.395 32.440 1.00 64.12 104 GLU A O 1
ATOM 869 N N . SER A 1 105 ? -1.908 2.516 33.374 1.00 61.88 105 SER A N 1
ATOM 870 C CA . SER A 1 105 ? -2.620 2.063 32.168 1.00 61.88 105 SER A CA 1
ATOM 871 C C . SER A 1 105 ? -2.644 3.119 31.054 1.00 61.88 105 SER A C 1
ATOM 873 O O . SER A 1 105 ? -2.487 2.777 29.876 1.00 61.88 105 SER A O 1
ATOM 875 N N . LEU A 1 106 ? -2.768 4.405 31.404 1.00 64.88 106 LEU A N 1
ATOM 876 C CA . LEU A 1 106 ? -2.662 5.512 30.449 1.00 64.88 106 LEU A CA 1
ATOM 877 C C . LEU A 1 106 ? -1.229 5.686 29.938 1.00 64.88 106 LEU A C 1
ATOM 879 O O . LEU A 1 106 ? -1.035 5.905 28.740 1.00 64.88 106 LEU A O 1
ATOM 883 N N . GLN A 1 107 ? -0.221 5.535 30.800 1.00 70.06 107 GLN A N 1
ATOM 884 C CA . GLN A 1 107 ? 1.185 5.553 30.396 1.00 70.06 107 GLN A CA 1
ATOM 885 C C . GLN A 1 107 ? 1.528 4.381 29.482 1.00 70.06 107 GLN A C 1
ATOM 887 O O . GLN A 1 107 ? 2.218 4.585 28.480 1.00 70.06 107 GLN A O 1
ATOM 892 N N . PHE A 1 108 ? 1.019 3.180 29.760 1.00 74.06 108 PHE A N 1
ATOM 893 C CA . PHE A 1 108 ? 1.225 2.025 28.891 1.00 74.06 108 PHE A CA 1
ATOM 894 C C . PHE A 1 108 ? 0.573 2.225 27.516 1.00 74.06 108 PHE A C 1
ATOM 896 O O . PHE A 1 108 ? 1.213 1.992 26.493 1.00 74.06 108 PHE A O 1
ATOM 903 N N . ASN A 1 109 ? -0.661 2.738 27.465 1.00 71.25 109 ASN A N 1
ATOM 904 C CA . ASN A 1 109 ? -1.351 3.028 26.205 1.00 71.25 109 ASN A CA 1
ATOM 905 C C . ASN A 1 109 ? -0.651 4.136 25.395 1.00 71.25 109 ASN A C 1
ATOM 907 O O . ASN A 1 109 ? -0.413 3.974 24.199 1.00 71.25 109 ASN A O 1
ATOM 911 N N . SER A 1 110 ? -0.249 5.221 26.063 1.00 75.62 110 SER A N 1
ATOM 912 C CA . SER A 1 110 ? 0.537 6.308 25.465 1.00 75.62 110 SER A CA 1
ATOM 913 C C . SER A 1 110 ? 1.873 5.797 24.924 1.00 75.62 110 SER A C 1
ATOM 915 O O . SER A 1 110 ? 2.283 6.157 23.821 1.00 75.62 110 SER A O 1
ATOM 917 N N . SER A 1 111 ? 2.528 4.897 25.659 1.00 77.12 111 SER A N 1
ATOM 918 C CA . SER A 1 111 ? 3.766 4.253 25.218 1.00 77.12 111 SER A CA 1
ATOM 919 C C . SER A 1 111 ? 3.532 3.360 24.000 1.00 77.12 111 SER A C 1
ATOM 921 O O . SER A 1 111 ? 4.306 3.425 23.050 1.00 77.12 111 SER A O 1
ATOM 923 N N . LEU A 1 112 ? 2.434 2.599 23.965 1.00 79.94 112 LEU A N 1
ATOM 924 C CA . LEU A 1 112 ? 2.065 1.774 22.812 1.00 79.94 112 LEU A CA 1
ATOM 925 C C . LEU A 1 112 ? 1.801 2.616 21.558 1.00 79.94 112 LEU A C 1
ATOM 927 O O . LEU A 1 112 ? 2.286 2.273 20.484 1.00 79.94 112 LEU A O 1
ATOM 931 N N . GLN A 1 113 ? 1.084 3.736 21.689 1.00 82.88 113 GLN A N 1
ATOM 932 C CA . GLN A 1 113 ? 0.827 4.651 20.572 1.00 82.88 113 GLN A CA 1
ATOM 933 C C . GLN A 1 113 ? 2.111 5.308 20.056 1.00 82.88 113 GLN A C 1
ATOM 935 O O . GLN A 1 113 ? 2.317 5.384 18.846 1.00 82.88 113 GLN A O 1
ATOM 940 N N . LYS A 1 114 ? 3.012 5.717 20.959 1.00 80.69 114 LYS A N 1
ATOM 941 C CA . LYS A 1 114 ? 4.333 6.248 20.588 1.00 80.69 114 LYS A CA 1
ATOM 942 C C . LYS A 1 114 ? 5.179 5.215 19.850 1.00 80.69 114 LYS A C 1
ATOM 944 O O . LYS A 1 114 ? 5.806 5.555 18.853 1.00 80.69 114 LYS A O 1
ATOM 949 N N . VAL A 1 115 ? 5.176 3.962 20.310 1.00 80.88 115 VAL A N 1
ATOM 950 C CA . VAL A 1 115 ? 5.874 2.862 19.628 1.00 80.88 115 VAL A CA 1
ATOM 951 C C . VAL A 1 115 ? 5.268 2.618 18.248 1.00 80.88 115 VAL A C 1
ATOM 953 O O . VAL A 1 115 ? 6.013 2.437 17.293 1.00 80.88 115 VAL A O 1
ATOM 956 N N . HIS A 1 116 ? 3.942 2.676 18.117 1.00 78.88 116 HIS A N 1
ATOM 957 C CA . HIS A 1 116 ? 3.266 2.502 16.833 1.00 78.88 116 HIS A CA 1
ATOM 958 C C . HIS A 1 116 ? 3.648 3.586 15.820 1.00 78.88 116 HIS A C 1
ATOM 960 O O . HIS A 1 116 ? 4.033 3.253 14.704 1.00 78.88 116 HIS A O 1
ATOM 966 N N . HIS A 1 117 ? 3.623 4.861 16.220 1.00 82.88 117 HIS A N 1
ATOM 967 C CA . HIS A 1 117 ? 4.076 5.955 15.356 1.00 82.88 117 HIS A CA 1
ATOM 968 C C . HIS A 1 117 ? 5.564 5.857 15.018 1.00 82.88 117 HIS A C 1
ATOM 970 O O . HIS A 1 117 ? 5.920 5.983 13.855 1.00 82.88 117 HIS A O 1
ATOM 976 N N . GLY A 1 118 ? 6.425 5.531 15.987 1.00 83.31 118 GLY A N 1
ATOM 977 C CA . GLY A 1 118 ? 7.846 5.314 15.702 1.00 83.31 118 GLY A CA 1
ATOM 978 C C . GLY A 1 118 ? 8.092 4.151 14.732 1.00 83.31 118 GLY A C 1
ATOM 979 O O . GLY A 1 118 ? 9.042 4.179 13.954 1.00 83.31 118 GLY A O 1
ATOM 980 N N . MET A 1 119 ? 7.227 3.134 14.742 1.00 83.12 119 MET A N 1
ATOM 981 C CA . MET A 1 119 ? 7.297 2.021 13.797 1.00 83.12 119 MET A CA 1
ATOM 982 C C . MET A 1 119 ? 6.813 2.425 12.399 1.00 83.12 119 MET A C 1
ATOM 984 O O . MET A 1 119 ? 7.412 2.001 11.412 1.00 83.12 119 MET A O 1
ATOM 988 N N . ASP A 1 120 ? 5.780 3.263 12.304 1.00 84.88 120 ASP A N 1
ATOM 989 C CA . ASP A 1 120 ? 5.310 3.828 11.035 1.00 84.88 120 ASP A CA 1
ATOM 990 C C . ASP A 1 120 ? 6.370 4.754 10.407 1.00 84.88 120 ASP A C 1
ATOM 992 O O . ASP A 1 120 ? 6.636 4.649 9.208 1.00 84.88 120 ASP A O 1
ATOM 996 N N . ASP A 1 121 ? 7.049 5.572 11.218 1.00 85.94 121 ASP A N 1
ATOM 997 C CA . ASP A 1 121 ? 8.169 6.418 10.786 1.00 85.94 121 ASP A CA 1
ATOM 998 C C . ASP A 1 121 ? 9.346 5.571 10.279 1.00 85.94 121 ASP A C 1
ATOM 1000 O O . ASP A 1 121 ? 9.893 5.835 9.210 1.00 85.94 121 ASP A O 1
ATOM 1004 N N . LEU A 1 122 ? 9.690 4.482 10.977 1.00 88.81 122 LEU A N 1
ATOM 1005 C CA . LEU A 1 122 ? 10.728 3.548 10.522 1.00 88.81 122 LEU A CA 1
ATOM 1006 C C . LEU A 1 122 ? 10.359 2.838 9.213 1.00 88.81 122 LEU A C 1
ATOM 1008 O O . LEU A 1 122 ? 11.231 2.587 8.380 1.00 88.81 122 LEU A O 1
ATOM 1012 N N . ILE A 1 123 ? 9.083 2.499 9.014 1.00 89.69 123 ILE A N 1
ATOM 1013 C CA . ILE A 1 123 ? 8.603 1.918 7.754 1.00 89.69 123 ILE A CA 1
ATOM 1014 C C . ILE A 1 123 ? 8.709 2.949 6.625 1.00 89.69 123 ILE A C 1
ATOM 1016 O O . ILE A 1 123 ? 9.145 2.601 5.523 1.00 89.69 123 ILE A O 1
ATOM 1020 N N . LEU A 1 124 ? 8.348 4.206 6.893 1.00 86.81 124 LEU A N 1
ATOM 1021 C CA . LEU A 1 124 ? 8.454 5.303 5.935 1.00 86.81 124 LEU A CA 1
ATOM 1022 C C . LEU A 1 124 ? 9.917 5.575 5.553 1.00 86.81 124 LEU A C 1
ATOM 1024 O O . LEU A 1 124 ? 10.246 5.636 4.367 1.00 86.81 124 LEU A O 1
ATOM 1028 N N . ASP A 1 125 ? 10.810 5.648 6.535 1.00 87.69 125 ASP A N 1
ATOM 1029 C CA . ASP A 1 125 ? 12.245 5.829 6.317 1.00 87.69 125 ASP A CA 1
ATOM 1030 C C . ASP A 1 125 ? 12.860 4.639 5.577 1.00 87.69 125 ASP A C 1
ATOM 1032 O O . ASP A 1 125 ? 13.629 4.818 4.628 1.00 87.69 125 ASP A O 1
ATOM 1036 N N . GLY A 1 126 ? 12.463 3.413 5.929 1.00 89.31 126 GLY A N 1
ATOM 1037 C CA . GLY A 1 126 ? 12.845 2.206 5.201 1.00 89.31 126 GLY A CA 1
ATOM 1038 C C . GLY A 1 126 ? 12.414 2.254 3.733 1.00 89.31 126 GLY A C 1
ATOM 1039 O O . GLY A 1 126 ? 13.176 1.851 2.850 1.00 89.31 126 GLY A O 1
ATOM 1040 N N . HIS A 1 127 ? 11.230 2.803 3.447 1.00 87.50 127 HIS A N 1
ATOM 1041 C CA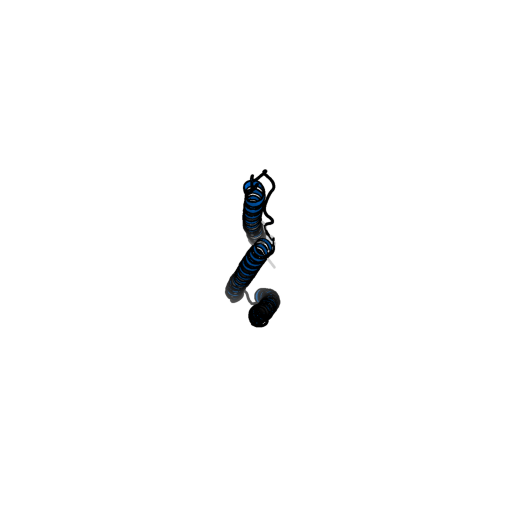 . HIS A 1 127 ? 10.753 3.001 2.081 1.00 87.50 127 HIS A CA 1
ATOM 1042 C C . HIS A 1 127 ? 11.621 4.008 1.314 1.00 87.50 127 HIS A C 1
ATOM 1044 O O . HIS A 1 127 ? 12.076 3.705 0.210 1.00 87.50 127 HIS A O 1
ATOM 1050 N N . ASN A 1 128 ? 11.923 5.156 1.926 1.00 83.31 128 ASN A N 1
ATOM 1051 C CA . ASN A 1 128 ? 12.775 6.193 1.338 1.00 83.31 128 ASN A CA 1
ATOM 1052 C C . ASN A 1 128 ? 14.193 5.673 1.038 1.00 83.31 128 ASN A C 1
ATOM 1054 O O . ASN A 1 128 ? 14.751 5.950 -0.027 1.00 83.31 128 ASN A O 1
ATOM 1058 N N . ILE A 1 129 ? 14.767 4.861 1.934 1.00 90.00 129 ILE A N 1
ATOM 1059 C CA . ILE A 1 129 ? 16.083 4.234 1.733 1.00 90.00 129 ILE A CA 1
ATOM 1060 C C . ILE A 1 129 ? 16.043 3.243 0.565 1.00 90.00 129 ILE A C 1
ATOM 1062 O O . ILE A 1 129 ? 16.916 3.275 -0.308 1.00 90.00 129 ILE A O 1
ATOM 1066 N N . LEU A 1 130 ? 15.038 2.363 0.519 1.00 93.81 130 LEU A N 1
ATOM 1067 C CA . LEU A 1 130 ? 14.900 1.379 -0.558 1.00 93.81 130 LEU A CA 1
ATOM 1068 C C . LEU A 1 130 ? 14.694 2.044 -1.924 1.00 93.81 130 LEU A C 1
ATOM 1070 O O . LEU A 1 130 ? 15.234 1.562 -2.927 1.00 93.81 130 LEU A O 1
ATOM 1074 N N . ASP A 1 131 ? 13.958 3.153 -1.975 1.00 89.81 131 ASP A N 1
ATOM 1075 C CA . ASP A 1 131 ? 13.752 3.909 -3.209 1.00 89.81 131 ASP A CA 1
ATOM 1076 C C . ASP A 1 131 ? 15.018 4.669 -3.648 1.00 89.81 131 ASP A C 1
ATOM 1078 O O . ASP A 1 131 ? 15.388 4.661 -4.829 1.00 89.81 131 ASP A O 1
ATOM 1082 N N . GLY A 1 132 ? 15.784 5.199 -2.690 1.00 88.25 132 GLY A N 1
ATOM 1083 C CA . GLY A 1 132 ? 17.125 5.735 -2.929 1.00 88.25 132 GLY A CA 1
ATOM 1084 C C . GLY A 1 132 ? 18.077 4.691 -3.527 1.00 88.25 132 GLY A C 1
ATOM 1085 O O . GLY A 1 132 ? 18.708 4.939 -4.559 1.00 88.25 132 GLY A O 1
ATOM 1086 N N . LEU A 1 133 ? 18.123 3.481 -2.957 1.00 90.44 133 LEU A N 1
ATOM 1087 C CA . LEU A 1 133 ? 18.931 2.365 -3.472 1.00 90.44 133 LEU A CA 1
ATOM 1088 C C . LEU A 1 133 ? 18.474 1.914 -4.867 1.00 90.44 133 LEU A C 1
ATOM 1090 O O . LEU A 1 133 ? 19.297 1.623 -5.743 1.00 90.44 133 LEU A O 1
ATOM 1094 N N . ARG A 1 134 ? 17.159 1.882 -5.115 1.00 88.44 134 ARG A N 1
ATOM 1095 C CA . ARG A 1 134 ? 16.592 1.597 -6.441 1.00 88.44 134 ARG A CA 1
ATOM 1096 C C . ARG A 1 134 ? 17.054 2.633 -7.462 1.00 88.44 134 ARG A C 1
ATOM 1098 O O . ARG A 1 134 ? 17.472 2.243 -8.556 1.00 88.44 134 ARG A O 1
ATOM 1105 N N . THR A 1 135 ? 16.994 3.911 -7.106 1.00 85.81 135 THR A N 1
ATOM 1106 C CA . THR A 1 135 ? 17.410 5.028 -7.959 1.00 85.81 135 THR A CA 1
ATOM 1107 C C . THR A 1 135 ? 18.908 4.969 -8.243 1.00 85.81 135 THR A C 1
ATOM 1109 O O . THR A 1 135 ? 19.314 5.014 -9.403 1.00 85.81 135 THR A O 1
ATOM 1112 N N . GLN A 1 136 ? 19.737 4.734 -7.225 1.00 86.38 136 GLN A N 1
ATOM 1113 C CA . GLN A 1 136 ? 21.183 4.585 -7.388 1.00 86.38 136 GLN A CA 1
ATOM 1114 C C . GLN A 1 136 ? 21.539 3.407 -8.306 1.00 86.38 136 GLN A C 1
ATOM 1116 O O . GLN A 1 136 ? 22.376 3.544 -9.200 1.00 86.38 136 GLN A O 1
ATOM 1121 N N . ARG A 1 137 ? 20.854 2.265 -8.164 1.00 86.62 137 ARG A N 1
ATOM 1122 C CA . ARG A 1 137 ? 21.006 1.115 -9.069 1.00 86.62 137 ARG A CA 1
ATOM 1123 C C . ARG A 1 137 ? 20.657 1.470 -10.515 1.00 86.62 137 ARG A C 1
ATOM 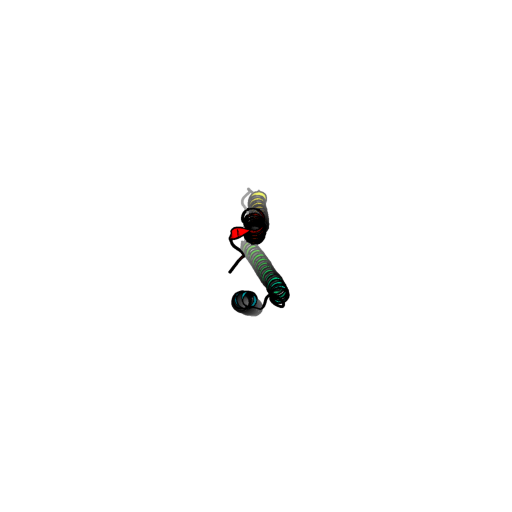1125 O O . ARG A 1 137 ? 21.348 1.020 -11.428 1.00 86.62 137 ARG A O 1
ATOM 1132 N N . LEU A 1 138 ? 19.591 2.240 -10.742 1.00 78.44 138 LEU A N 1
ATOM 1133 C CA . LEU A 1 138 ? 19.226 2.697 -12.086 1.00 78.44 138 LEU A CA 1
ATOM 1134 C C . LEU A 1 138 ? 20.310 3.613 -12.663 1.00 78.44 138 LEU A C 1
ATOM 1136 O O . LEU A 1 138 ? 20.729 3.391 -13.796 1.00 78.44 138 LEU A O 1
ATOM 1140 N N . THR A 1 139 ? 20.828 4.556 -11.877 1.00 77.69 139 THR A N 1
ATOM 1141 C CA . THR A 1 139 ? 21.923 5.446 -12.291 1.00 77.69 139 THR A CA 1
ATOM 1142 C C . THR A 1 139 ? 23.198 4.674 -12.625 1.00 77.69 139 THR A C 1
ATOM 1144 O O . THR A 1 139 ? 23.779 4.894 -13.683 1.00 77.69 139 THR A O 1
ATOM 1147 N N . LEU A 1 140 ? 23.607 3.708 -11.796 1.00 76.12 140 LEU A N 1
ATOM 1148 C CA . LEU A 1 140 ? 24.773 2.857 -12.070 1.00 76.12 140 LEU A CA 1
ATOM 1149 C C . LEU A 1 140 ? 24.577 1.986 -13.318 1.00 76.12 140 LEU A C 1
ATOM 1151 O O . LEU A 1 140 ? 25.509 1.783 -14.099 1.00 76.12 140 LEU A O 1
ATOM 1155 N N . LYS A 1 141 ? 23.355 1.498 -13.552 1.00 73.00 141 LYS A N 1
ATOM 1156 C CA . LYS A 1 141 ? 23.024 0.725 -14.754 1.00 73.00 141 LYS A CA 1
ATOM 1157 C C . LYS A 1 141 ? 23.015 1.584 -16.021 1.00 73.00 141 LYS A C 1
ATOM 1159 O O . LYS A 1 141 ? 23.403 1.110 -17.081 1.00 73.00 141 LYS A O 1
ATOM 1164 N N . VAL A 1 142 ? 22.603 2.845 -15.922 1.00 67.56 142 VAL A N 1
ATOM 1165 C CA . VAL A 1 142 ? 22.681 3.801 -17.036 1.00 67.56 142 VAL A CA 1
ATOM 1166 C C . VAL A 1 142 ? 24.130 4.233 -17.282 1.00 67.56 142 VAL A C 1
ATOM 1168 O O . VAL A 1 142 ? 24.553 4.273 -18.433 1.00 67.56 142 VAL A O 1
ATOM 1171 N N . GLY A 1 143 ? 24.913 4.480 -16.228 1.00 61.09 143 GLY A N 1
ATOM 1172 C CA . GLY A 1 143 ? 26.324 4.863 -16.327 1.00 61.09 143 GLY A CA 1
ATOM 1173 C C . GLY A 1 143 ? 27.214 3.776 -16.936 1.00 61.09 143 GLY A C 1
ATOM 1174 O O . GLY A 1 143 ? 28.065 4.080 -17.767 1.00 61.09 143 GLY A O 1
ATOM 1175 N N . SER A 1 144 ? 26.976 2.504 -16.603 1.00 58.56 144 SER A N 1
ATOM 1176 C CA . SER A 1 144 ? 27.676 1.370 -17.235 1.00 58.56 144 SER A CA 1
ATOM 1177 C C . SER A 1 144 ? 27.361 1.251 -18.731 1.00 58.56 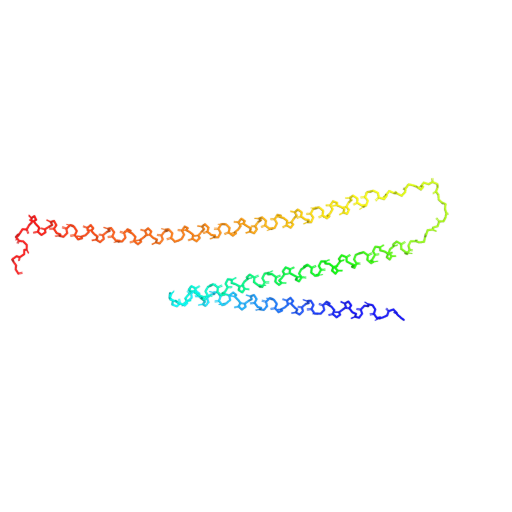144 SER A C 1
ATOM 1179 O O . SER A 1 144 ? 28.277 1.115 -19.536 1.00 58.56 144 SER A O 1
ATOM 1181 N N . LEU A 1 145 ? 26.095 1.420 -19.127 1.00 56.75 145 LEU A N 1
ATOM 1182 C CA . LEU A 1 145 ? 25.702 1.426 -20.542 1.00 56.75 145 LEU A CA 1
ATOM 1183 C C . LEU A 1 145 ? 26.258 2.630 -21.322 1.00 56.75 145 LEU A C 1
ATOM 1185 O O . LEU A 1 145 ? 26.541 2.507 -22.515 1.00 56.75 145 LEU A O 1
ATOM 1189 N N . LEU A 1 146 ? 26.414 3.791 -20.676 1.00 57.06 146 LEU A N 1
ATOM 1190 C CA . LEU A 1 146 ? 27.046 4.962 -21.291 1.00 57.06 146 LEU A CA 1
ATOM 1191 C C . LEU A 1 146 ? 28.549 4.731 -21.502 1.00 57.06 146 LEU A C 1
ATOM 1193 O O . LEU A 1 146 ? 29.061 5.017 -22.582 1.00 57.06 146 LEU A O 1
ATOM 1197 N N . GLY A 1 147 ? 29.225 4.139 -20.511 1.00 58.66 147 GLY A N 1
ATOM 1198 C CA . GLY A 1 147 ? 30.641 3.782 -20.593 1.00 58.66 147 GLY A CA 1
ATOM 1199 C C . GLY A 1 147 ? 30.936 2.757 -21.690 1.00 58.66 147 GLY A C 1
ATOM 1200 O O . GLY A 1 147 ? 31.903 2.919 -22.431 1.00 58.66 147 GLY A O 1
ATOM 1201 N N . ASP A 1 148 ? 30.082 1.747 -21.864 1.00 55.59 148 ASP A N 1
ATOM 1202 C CA . ASP A 1 148 ? 30.234 0.773 -22.954 1.00 55.59 148 ASP A CA 1
ATOM 1203 C C . ASP A 1 148 ? 30.055 1.424 -24.337 1.00 55.59 148 ASP A C 1
ATOM 1205 O O . ASP A 1 148 ? 30.757 1.088 -25.295 1.00 55.59 148 ASP A O 1
ATOM 1209 N N . ARG A 1 149 ? 29.164 2.417 -24.443 1.00 56.94 149 ARG A N 1
ATOM 1210 C CA . ARG A 1 149 ? 28.907 3.147 -25.690 1.00 56.94 149 ARG A CA 1
ATOM 1211 C C . ARG A 1 149 ? 30.026 4.135 -26.040 1.00 56.94 149 ARG A C 1
ATOM 1213 O O . ARG A 1 149 ? 30.403 4.224 -27.208 1.00 56.94 149 ARG A O 1
ATOM 1220 N N . GLU A 1 150 ? 30.592 4.835 -25.057 1.00 59.22 150 GLU A N 1
ATOM 1221 C CA . GLU A 1 150 ? 31.762 5.699 -25.268 1.00 59.22 150 GLU A CA 1
ATOM 1222 C C . GLU A 1 150 ? 33.012 4.888 -25.620 1.00 59.22 150 GLU A C 1
ATOM 1224 O O . GLU A 1 150 ? 33.730 5.243 -26.557 1.00 59.22 150 GLU A O 1
ATOM 1229 N N . LYS A 1 151 ? 33.248 3.750 -24.953 1.00 60.62 151 LYS A N 1
ATOM 1230 C CA . LYS A 1 151 ? 34.391 2.880 -25.274 1.00 60.62 151 LYS A CA 1
ATOM 1231 C C . LYS A 1 151 ? 34.309 2.296 -26.684 1.00 60.62 151 LYS A C 1
ATOM 1233 O O . LYS A 1 151 ? 35.335 2.241 -27.362 1.00 60.62 151 LYS A O 1
ATOM 1238 N N . ALA A 1 152 ? 33.115 1.934 -27.159 1.00 62.41 152 ALA A N 1
ATOM 1239 C CA . ALA A 1 152 ? 32.910 1.513 -28.546 1.00 62.41 152 ALA A CA 1
ATOM 1240 C C . ALA A 1 152 ? 33.224 2.641 -29.550 1.00 62.41 152 ALA A C 1
ATOM 1242 O O . ALA A 1 152 ? 33.873 2.401 -30.571 1.00 62.41 152 ALA A O 1
ATOM 1243 N N . SER A 1 153 ? 32.835 3.884 -29.235 1.00 65.69 153 SER A N 1
ATOM 1244 C CA . SER A 1 153 ? 33.155 5.057 -30.060 1.00 65.69 153 SER A CA 1
ATOM 1245 C C . SER A 1 153 ? 34.665 5.311 -30.123 1.00 65.69 153 SER A C 1
ATOM 1247 O O . SER A 1 153 ? 35.220 5.470 -31.211 1.00 65.69 153 SER A O 1
ATOM 1249 N N . CYS A 1 154 ? 35.363 5.271 -28.986 1.00 64.25 154 CYS A N 1
ATOM 1250 C CA . CYS A 1 154 ? 36.815 5.461 -28.933 1.00 64.25 154 CYS A CA 1
ATOM 1251 C C . CYS A 1 154 ? 37.583 4.355 -29.671 1.00 64.25 154 CYS A C 1
ATOM 1253 O O . CYS A 1 154 ? 38.531 4.652 -30.392 1.00 64.25 154 CYS A O 1
ATOM 1255 N N . PHE A 1 155 ? 37.158 3.092 -29.557 1.00 69.94 155 PHE A N 1
ATOM 1256 C CA . PHE A 1 155 ? 37.792 1.985 -30.279 1.00 69.94 155 PHE A CA 1
ATOM 1257 C C . PHE A 1 155 ? 37.655 2.142 -31.801 1.00 69.94 155 PHE A C 1
ATOM 1259 O O . PHE A 1 155 ? 38.614 1.907 -32.537 1.00 69.94 155 PHE A O 1
ATOM 1266 N N . SER A 1 156 ? 36.492 2.612 -32.268 1.00 68.94 156 SER A N 1
ATOM 1267 C CA . SER A 1 156 ? 36.269 2.899 -33.688 1.00 68.94 156 SER A CA 1
ATOM 1268 C C . SER A 1 156 ? 37.176 4.029 -34.198 1.00 68.94 156 SER A C 1
ATOM 1270 O O . SER A 1 156 ? 37.820 3.874 -35.232 1.00 68.94 156 SER A O 1
ATOM 1272 N N . LEU A 1 157 ? 37.325 5.119 -33.435 1.00 72.69 157 LEU A N 1
ATOM 1273 C CA . LEU A 1 157 ? 38.195 6.247 -33.789 1.00 72.69 157 LEU A CA 1
ATOM 1274 C C . LEU A 1 157 ? 39.679 5.856 -33.822 1.00 72.69 157 LEU A C 1
ATOM 1276 O O . LEU A 1 157 ? 40.407 6.285 -34.716 1.00 72.69 157 LEU A O 1
ATOM 1280 N N . ILE A 1 158 ? 40.123 5.005 -32.893 1.00 77.38 158 ILE A N 1
ATOM 1281 C CA . ILE A 1 158 ? 41.498 4.486 -32.874 1.00 77.38 158 ILE A CA 1
ATOM 1282 C C . ILE A 1 158 ? 41.749 3.563 -34.078 1.00 77.38 158 ILE A C 1
ATOM 1284 O O . ILE A 1 158 ? 42.812 3.644 -34.692 1.00 77.38 158 ILE A O 1
ATOM 1288 N N . GLN A 1 159 ? 40.786 2.718 -34.461 1.00 72.81 159 GLN A N 1
ATOM 1289 C CA . GLN A 1 159 ? 40.871 1.904 -35.683 1.00 72.81 159 GLN A CA 1
ATOM 1290 C C . GLN A 1 159 ? 41.005 2.777 -36.939 1.00 72.81 159 GLN A C 1
ATOM 1292 O O . GLN A 1 159 ? 41.940 2.585 -37.714 1.00 72.81 159 GLN A O 1
ATOM 1297 N N . PHE A 1 160 ? 40.158 3.801 -37.093 1.00 73.62 160 PHE A N 1
ATOM 1298 C CA . PHE A 1 160 ? 40.260 4.748 -38.210 1.00 73.62 160 PHE A CA 1
ATOM 1299 C C . PHE A 1 160 ? 41.611 5.473 -38.244 1.00 73.62 160 PHE A C 1
ATOM 1301 O O . PHE A 1 160 ? 42.220 5.588 -39.307 1.00 73.62 160 PHE A O 1
ATOM 1308 N N . SER A 1 161 ? 42.109 5.924 -37.090 1.00 76.12 161 SER A N 1
ATOM 1309 C CA . SER A 1 161 ? 43.408 6.595 -36.995 1.00 76.12 161 SER A CA 1
ATOM 1310 C C . SER A 1 161 ? 44.567 5.677 -37.400 1.00 76.12 161 SER A C 1
ATOM 1312 O O . SER A 1 161 ? 45.423 6.094 -38.179 1.00 76.12 161 SER A O 1
ATOM 1314 N N . ASN A 1 162 ? 44.561 4.414 -36.960 1.00 75.25 162 ASN A N 1
ATOM 1315 C CA . ASN A 1 162 ? 45.569 3.429 -37.363 1.00 75.25 162 ASN A CA 1
ATOM 1316 C C . ASN A 1 162 ? 45.514 3.123 -38.870 1.00 75.25 162 ASN A C 1
ATOM 1318 O O . ASN A 1 162 ? 46.563 3.058 -39.510 1.00 75.25 162 ASN A O 1
ATOM 1322 N N . CYS A 1 163 ? 44.320 2.993 -39.463 1.00 69.38 163 CYS A N 1
ATOM 1323 C CA . CYS A 1 163 ? 44.168 2.797 -40.910 1.00 69.38 163 CYS A CA 1
ATOM 1324 C C . CYS A 1 163 ? 44.752 3.966 -41.716 1.00 69.38 163 CYS A C 1
ATOM 1326 O O . CYS A 1 163 ? 45.481 3.744 -42.683 1.00 69.38 163 CYS A O 1
ATOM 1328 N N . VAL A 1 164 ? 44.477 5.207 -41.303 1.00 77.88 164 VAL A N 1
ATOM 1329 C CA . VAL A 1 164 ? 45.025 6.409 -41.952 1.00 77.88 164 VAL A CA 1
ATOM 1330 C C . VAL A 1 164 ? 46.549 6.466 -41.805 1.00 77.88 164 VAL A C 1
ATOM 1332 O O . VAL A 1 164 ? 47.247 6.772 -42.768 1.00 77.88 164 VAL A O 1
ATOM 1335 N N . TYR A 1 165 ? 47.085 6.117 -40.634 1.00 77.38 165 TYR A N 1
ATOM 1336 C CA . TYR A 1 165 ? 48.530 6.105 -40.395 1.00 77.38 165 TYR A CA 1
ATOM 1337 C C . TYR A 1 165 ? 49.259 5.058 -41.256 1.00 77.38 165 TYR A C 1
ATOM 1339 O O . TYR A 1 165 ? 50.310 5.347 -41.828 1.00 77.38 165 TYR A O 1
ATOM 1347 N N . ILE A 1 166 ? 48.681 3.864 -41.422 1.00 73.00 166 ILE A N 1
ATOM 1348 C CA . ILE A 1 166 ? 49.202 2.815 -42.316 1.00 73.00 166 ILE A CA 1
ATOM 1349 C C . ILE A 1 166 ? 49.185 3.274 -43.784 1.00 73.00 166 ILE A C 1
ATOM 1351 O O . ILE A 1 166 ? 50.175 3.082 -44.488 1.00 73.00 166 ILE A O 1
ATOM 1355 N N . LEU A 1 167 ? 48.109 3.936 -44.228 1.00 66.75 167 LEU A N 1
ATOM 1356 C CA . LEU A 1 167 ? 47.996 4.494 -45.584 1.00 66.75 167 LEU A CA 1
ATOM 1357 C C . LEU A 1 167 ? 49.049 5.577 -45.875 1.00 66.75 167 LEU A C 1
ATOM 1359 O O . LEU A 1 167 ? 49.562 5.642 -46.989 1.00 66.75 167 LEU A O 1
ATOM 1363 N N . ILE A 1 168 ? 49.393 6.409 -44.887 1.00 72.94 168 ILE A N 1
ATOM 1364 C CA . ILE A 1 168 ? 50.388 7.486 -45.041 1.00 72.94 168 ILE A CA 1
ATOM 1365 C C . ILE A 1 168 ? 51.825 6.941 -45.010 1.00 72.94 168 ILE A C 1
ATOM 1367 O O . ILE A 1 168 ? 52.685 7.424 -45.744 1.00 72.94 168 ILE A O 1
ATOM 1371 N N . THR A 1 169 ? 52.099 5.938 -44.172 1.00 71.06 169 THR A N 1
ATOM 1372 C CA . THR A 1 169 ? 53.473 5.466 -43.912 1.00 71.06 169 THR A CA 1
ATOM 1373 C C . THR A 1 169 ? 53.924 4.364 -44.883 1.00 71.06 169 THR A C 1
ATOM 1375 O O . THR A 1 169 ? 55.118 4.106 -45.009 1.00 71.06 169 THR A O 1
ATOM 1378 N N . CYS A 1 170 ? 52.999 3.712 -45.597 1.00 55.41 170 CYS A N 1
ATOM 1379 C CA . CYS A 1 170 ? 53.293 2.636 -46.552 1.00 55.41 170 CYS A CA 1
ATOM 1380 C C . CYS A 1 170 ? 52.570 2.844 -47.901 1.00 55.41 170 CYS A C 1
ATOM 1382 O O . CYS A 1 170 ? 51.585 2.161 -48.187 1.00 55.41 170 CYS A O 1
ATOM 1384 N N . PRO A 1 171 ? 53.074 3.724 -48.789 1.00 63.00 171 PRO A N 1
ATOM 1385 C CA . PRO A 1 171 ? 52.471 3.959 -50.107 1.00 63.00 171 PRO A CA 1
ATOM 1386 C C . PRO A 1 171 ? 52.586 2.765 -51.079 1.00 63.00 171 PRO A C 1
ATOM 1388 O O . PRO A 1 171 ? 51.980 2.779 -52.145 1.00 63.00 171 PRO A O 1
ATOM 1391 N N . GLN A 1 172 ? 53.335 1.713 -50.729 1.00 58.66 172 GLN A N 1
ATOM 1392 C CA . GLN A 1 172 ? 53.552 0.530 -51.577 1.00 58.66 172 GLN A CA 1
ATOM 1393 C C . GLN A 1 172 ? 52.425 -0.520 -51.518 1.00 58.66 172 GLN A C 1
ATOM 1395 O O . GLN A 1 172 ? 52.466 -1.474 -52.285 1.00 58.66 172 GLN A O 1
ATOM 1400 N N . ILE A 1 173 ? 51.418 -0.359 -50.648 1.00 57.22 173 ILE A N 1
ATOM 1401 C CA . ILE A 1 173 ? 50.309 -1.325 -50.483 1.00 57.22 173 ILE A CA 1
ATOM 1402 C C . ILE A 1 173 ? 49.075 -0.984 -51.353 1.00 57.22 173 ILE A C 1
ATOM 1404 O O . ILE A 1 173 ? 48.189 -1.817 -51.502 1.00 57.22 173 ILE A O 1
ATOM 1408 N N . VAL A 1 174 ? 49.017 0.198 -51.983 1.00 54.34 174 VAL A N 1
ATOM 1409 C CA . VAL A 1 174 ? 47.825 0.678 -52.730 1.00 54.34 174 VAL A CA 1
ATOM 1410 C C . VAL A 1 174 ? 47.954 0.522 -54.259 1.00 54.34 174 VAL A C 1
ATOM 1412 O O . VAL A 1 174 ? 47.099 0.982 -55.007 1.00 54.34 174 VAL A O 1
ATOM 1415 N N . ILE A 1 175 ? 48.997 -0.146 -54.759 1.00 51.91 175 ILE A N 1
ATOM 1416 C CA . ILE A 1 175 ? 49.134 -0.442 -56.195 1.00 51.91 175 ILE A CA 1
ATOM 1417 C C . ILE A 1 175 ? 48.908 -1.940 -56.422 1.00 51.91 175 ILE A C 1
ATOM 1419 O O . ILE A 1 175 ? 49.873 -2.692 -56.518 1.00 51.91 175 ILE A O 1
ATOM 1423 N N . PHE A 1 176 ? 47.639 -2.353 -56.468 1.00 48.34 176 PHE A N 1
ATOM 1424 C CA . PHE A 1 176 ? 47.119 -3.478 -57.259 1.00 48.34 176 PHE A CA 1
ATOM 1425 C C . PHE A 1 176 ? 45.598 -3.366 -57.391 1.00 48.34 176 PHE A C 1
ATOM 1427 O O . PHE A 1 176 ? 44.947 -3.013 -56.381 1.00 48.34 176 PHE A O 1
#

Foldseek 3Di:
DPPPVVVVVVVVVVVLVVLVVVLVVLVVVLVVQLVVLVVDDPVCSVVSVVVSVVSVVVSVVSVVVSVVVVVVVVVVVVVVVVVVVVVPPDDDDDDDPPPPPPPPVVVVVVVVVVVVVVVVVVVVVVVVVVVVVVVVVVVVVVVVVVVVVVVVVVVVVVVVVVVVVCVVVCVPPPDD

Sequence (176 aa):
MGRLETADKQSVQIVENEIQASIDQIFSRLERLEILSSKEPPNKRQNAKLRVDQLKYDVQHLQTALRNFQHRRHAREQQERQREELLSRTFTTNDSDTTIPMDESLQFNSSLQKVHHGMDDLILDGHNILDGLRTQRLTLKVGSLLGDREKASCFSLIQFSNCVYILITCPQIVIF

Secondary structure (DSSP, 8-state):
-TTSHHHHHHHHHHHHHHHHHHHHHHHHHHHHHHHHHHTS-HHHHHHHHHHHHHHHHHHHHHHHHHHHHHHHHHHHHHHHHHHHHHHHS---S--S-----HHHHHHHHHHHHHHHHHHHHHHHHHHHHHHHHHHHHHHHHHHHHHHHHHHHHHHHHHHHHHHHHHHHH-GGGS--